Protein AF-A0A2I0D1H0-F1 (afdb_monomer_lite)

Foldseek 3Di:
DCLCVPQPVPPLVVLVVCVVVCVVVVVDDPVVSVVVSVVSNVLSDPPHPDDDDDDDDDDDD

Secondary structure (DSSP, 8-state):
-HIIIIIIIIIIHHHHTTHHHHHHTTSS-HHHHHHHHHHHHHTTSTT--------------

Radius of gyration: 15.15 Å; chains: 1; bounding box: 28×50×30 Å

pLDDT: mean 95.87, std 3.47, range [78.38, 98.31]

Sequence (61 aa):
ALVDGFTKLTFTAMVEGVGATVLEKGLMTREEWDRGIAALHRTAEEDGVFCYTFFKATARK

Structure (mmCIF, N/CA/C/O backbone):
data_AF-A0A2I0D1H0-F1
#
_entry.id   AF-A0A2I0D1H0-F1
#
loop_
_atom_site.group_PDB
_atom_site.id
_atom_site.type_symbol
_atom_site.label_atom_id
_atom_site.label_alt_id
_atom_site.label_comp_id
_atom_site.label_asym_id
_atom_site.label_entity_id
_atom_site.label_seq_i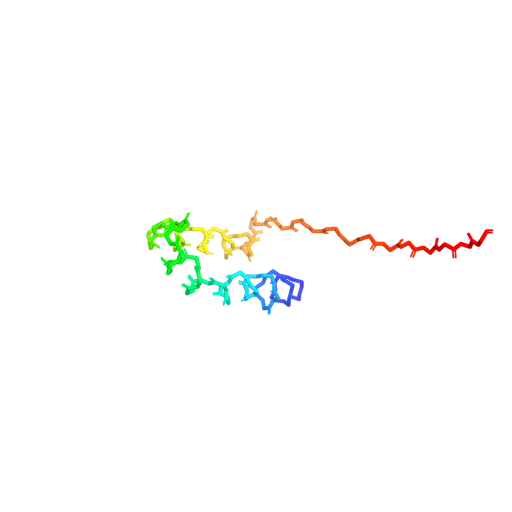d
_atom_site.pdbx_PDB_ins_code
_atom_site.Cartn_x
_atom_site.Cartn_y
_atom_site.Cartn_z
_atom_site.occupancy
_atom_site.B_iso_or_equiv
_atom_site.auth_seq_id
_atom_site.auth_comp_id
_atom_site.auth_asym_id
_atom_site.auth_atom_id
_atom_site.pdbx_PDB_model_num
ATOM 1 N N . ALA A 1 1 ? 16.609 4.206 -7.881 1.00 78.38 1 ALA A N 1
ATOM 2 C CA . A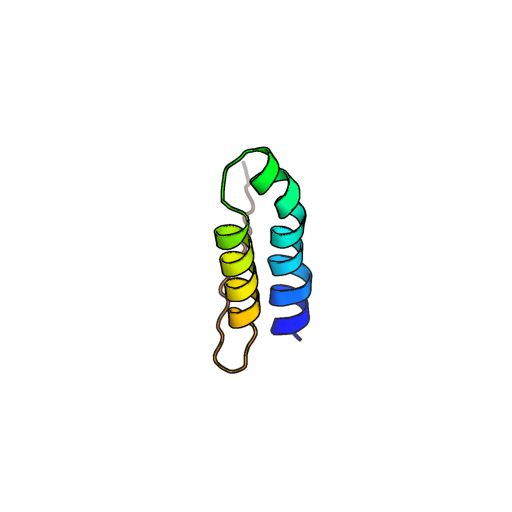LA A 1 1 ? 16.449 5.491 -7.147 1.00 78.38 1 ALA A CA 1
ATOM 3 C C . ALA A 1 1 ? 14.997 5.734 -6.720 1.00 78.38 1 ALA A C 1
ATOM 5 O O . ALA A 1 1 ? 14.714 5.522 -5.551 1.00 78.38 1 ALA A O 1
ATOM 6 N N . LEU A 1 2 ? 14.068 6.118 -7.616 1.00 88.06 2 LEU A N 1
ATOM 7 C CA . LEU A 1 2 ? 12.646 6.302 -7.248 1.00 88.06 2 LEU A CA 1
ATOM 8 C C . LEU A 1 2 ? 11.911 4.980 -6.992 1.00 88.06 2 LEU A C 1
ATOM 10 O O . LEU A 1 2 ? 11.188 4.878 -6.010 1.00 88.06 2 LEU A O 1
ATOM 14 N N . VAL A 1 3 ? 12.150 3.968 -7.828 1.00 93.12 3 VAL A N 1
ATOM 15 C CA . VAL A 1 3 ? 11.594 2.616 -7.657 1.00 93.12 3 VAL A CA 1
ATOM 16 C C . VAL A 1 3 ? 11.913 2.061 -6.263 1.00 93.12 3 VAL A C 1
ATOM 18 O O . VAL A 1 3 ? 11.013 1.683 -5.517 1.00 93.12 3 VAL A O 1
ATOM 21 N N . ASP A 1 4 ? 13.187 2.085 -5.866 1.00 93.25 4 ASP A N 1
ATOM 22 C CA . ASP A 1 4 ? 13.590 1.559 -4.558 1.00 93.25 4 ASP A CA 1
ATOM 23 C C . ASP A 1 4 ? 13.145 2.467 -3.412 1.00 93.25 4 ASP A C 1
ATOM 25 O O . ASP A 1 4 ? 12.530 1.999 -2.461 1.00 93.25 4 ASP A O 1
ATOM 29 N N . GLY A 1 5 ? 13.421 3.771 -3.494 1.00 93.50 5 GLY A N 1
ATOM 30 C CA . GLY A 1 5 ? 13.162 4.688 -2.386 1.00 93.50 5 GLY A CA 1
ATOM 31 C C . GLY A 1 5 ? 11.675 4.947 -2.154 1.00 93.50 5 GLY A C 1
ATOM 32 O O . GLY A 1 5 ? 11.205 4.876 -1.023 1.00 93.50 5 GLY A O 1
ATOM 33 N N . PHE A 1 6 ? 10.927 5.246 -3.216 1.00 93.94 6 PHE A N 1
ATOM 34 C CA . PHE A 1 6 ? 9.527 5.647 -3.117 1.00 93.94 6 PHE A CA 1
ATOM 35 C C . PHE A 1 6 ? 8.581 4.449 -3.205 1.00 93.94 6 PHE A C 1
ATOM 37 O O . PHE A 1 6 ? 7.804 4.235 -2.278 1.00 93.94 6 PHE A O 1
ATOM 44 N N . THR A 1 7 ? 8.666 3.632 -4.260 1.00 95.81 7 THR A N 1
ATOM 45 C CA . THR A 1 7 ? 7.722 2.518 -4.450 1.00 95.81 7 THR A CA 1
ATOM 46 C C . THR A 1 7 ? 7.939 1.414 -3.414 1.00 95.81 7 THR A C 1
ATOM 48 O O . THR A 1 7 ? 7.000 1.073 -2.697 1.00 95.81 7 THR A O 1
ATOM 51 N N . LYS A 1 8 ? 9.164 0.886 -3.270 1.00 95.00 8 LYS A N 1
ATOM 52 C CA . LYS A 1 8 ? 9.450 -0.244 -2.361 1.00 95.00 8 LYS A CA 1
ATOM 53 C C . LYS A 1 8 ? 9.569 0.193 -0.898 1.00 95.00 8 LYS A C 1
ATOM 55 O O . LYS A 1 8 ? 8.791 -0.238 -0.052 1.00 95.00 8 LYS A O 1
ATOM 60 N N . LEU A 1 9 ? 10.526 1.071 -0.599 1.00 96.88 9 LEU A N 1
ATOM 61 C CA . LEU A 1 9 ? 10.927 1.381 0.779 1.00 96.88 9 LEU A CA 1
ATOM 62 C C . LEU A 1 9 ? 10.037 2.408 1.488 1.00 96.88 9 LEU A C 1
ATOM 64 O O . LEU A 1 9 ? 10.151 2.555 2.701 1.00 96.88 9 LEU A O 1
ATOM 68 N N . THR A 1 10 ? 9.156 3.107 0.766 1.00 94.75 10 THR A N 1
ATOM 69 C CA . THR A 1 10 ? 8.209 4.056 1.373 1.00 94.75 10 THR A CA 1
ATOM 70 C C . THR A 1 10 ? 6.773 3.562 1.240 1.00 94.75 10 THR A C 1
ATOM 72 O O . THR A 1 10 ? 6.128 3.285 2.247 1.00 94.75 10 THR A O 1
ATOM 75 N N . PHE A 1 11 ? 6.254 3.444 0.015 1.00 95.44 11 PHE A N 1
ATOM 76 C CA . PHE A 1 11 ? 4.836 3.158 -0.204 1.00 95.44 11 PHE A CA 1
ATOM 77 C C . PHE A 1 11 ? 4.472 1.710 0.107 1.00 95.44 11 PHE A C 1
ATOM 79 O O . PHE A 1 11 ? 3.549 1.465 0.879 1.00 95.44 11 PHE A O 1
ATOM 86 N N . THR A 1 12 ? 5.212 0.752 -0.451 1.00 97.00 12 THR A N 1
ATOM 87 C CA . THR A 1 12 ? 4.936 -0.671 -0.218 1.00 97.00 12 THR A CA 1
ATOM 88 C C . THR A 1 12 ? 5.156 -1.025 1.251 1.00 97.00 12 THR A C 1
ATOM 90 O O . THR A 1 12 ? 4.261 -1.595 1.866 1.00 97.00 12 THR A O 1
ATOM 93 N N . ALA A 1 13 ? 6.253 -0.555 1.857 1.00 97.25 13 ALA A N 1
ATOM 94 C CA . ALA A 1 13 ? 6.506 -0.706 3.292 1.00 97.25 13 ALA A CA 1
ATOM 95 C C . ALA A 1 13 ? 5.387 -0.113 4.181 1.00 97.25 13 ALA A C 1
ATOM 97 O O . ALA A 1 13 ? 5.004 -0.715 5.184 1.00 97.25 13 ALA A O 1
ATOM 98 N N . MET A 1 14 ? 4.821 1.046 3.814 1.00 97.56 14 MET A N 1
ATOM 99 C CA . MET A 1 14 ? 3.686 1.646 4.531 1.00 97.56 14 MET A CA 1
ATOM 100 C C . MET A 1 14 ? 2.441 0.751 4.485 1.00 97.56 14 MET A C 1
ATOM 102 O O . MET A 1 14 ? 1.760 0.605 5.500 1.00 97.56 14 MET A O 1
ATOM 106 N N . VAL A 1 15 ? 2.144 0.149 3.328 1.00 97.31 15 VAL A N 1
ATOM 107 C CA . VAL A 1 15 ? 1.000 -0.763 3.178 1.00 97.31 15 VAL A CA 1
ATOM 108 C C . VAL A 1 15 ? 1.251 -2.070 3.929 1.00 97.31 15 VAL A C 1
ATOM 110 O O . VAL A 1 15 ? 0.383 -2.517 4.673 1.00 97.31 15 VAL A O 1
ATOM 113 N N . GLU A 1 16 ? 2.441 -2.661 3.818 1.00 97.44 16 GLU A N 1
ATOM 114 C CA . GLU A 1 16 ? 2.816 -3.869 4.567 1.00 97.44 16 GLU A CA 1
ATOM 115 C C . GLU A 1 16 ? 2.646 -3.676 6.084 1.00 97.44 16 GLU A C 1
ATOM 117 O O . GLU A 1 16 ? 2.142 -4.569 6.771 1.00 97.44 16 GLU A O 1
ATOM 122 N N . GLY A 1 17 ? 2.963 -2.480 6.594 1.00 97.38 17 GLY A N 1
ATOM 123 C CA . GLY A 1 17 ? 2.843 -2.129 8.009 1.00 97.38 17 GLY A CA 1
ATOM 124 C C . GLY A 1 17 ? 1.430 -2.229 8.597 1.00 97.38 17 GLY A C 1
ATOM 125 O O . GLY A 1 17 ? 1.300 -2.417 9.806 1.00 97.38 17 GLY A O 1
ATOM 126 N N . VAL A 1 18 ? 0.367 -2.158 7.784 1.00 97.38 18 VAL A N 1
ATOM 127 C CA . VAL A 1 18 ? -1.023 -2.289 8.272 1.00 97.38 18 VAL A CA 1
ATOM 128 C C . VAL A 1 18 ? -1.592 -3.706 8.136 1.00 97.38 18 VAL A C 1
ATOM 130 O O . VAL A 1 18 ? -2.738 -3.945 8.523 1.00 97.38 18 VAL A O 1
ATOM 133 N N . GLY A 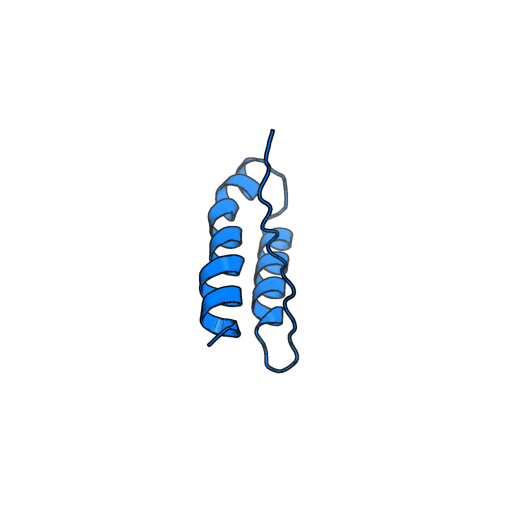1 19 ? -0.810 -4.668 7.634 1.00 97.38 19 GLY A N 1
ATOM 134 C CA . GLY A 1 19 ? -1.298 -6.013 7.310 1.00 97.38 19 GLY A CA 1
ATOM 135 C C . GLY A 1 19 ? -1.907 -6.764 8.491 1.00 97.38 19 GLY A C 1
ATOM 136 O O . GLY A 1 19 ? -2.983 -7.342 8.357 1.00 97.38 19 GLY A O 1
ATOM 137 N N . ALA A 1 20 ? -1.289 -6.695 9.673 1.00 97.25 20 ALA A N 1
ATOM 138 C CA . ALA A 1 20 ? -1.840 -7.324 10.876 1.00 97.25 20 ALA A CA 1
ATOM 139 C C . ALA A 1 20 ? -3.238 -6.777 11.217 1.00 97.25 20 ALA A C 1
ATOM 141 O O . ALA A 1 20 ? -4.160 -7.549 11.468 1.00 97.25 20 ALA A O 1
ATOM 142 N N . THR A 1 21 ? -3.420 -5.455 11.139 1.00 97.94 21 THR A N 1
ATOM 143 C CA . THR A 1 21 ? -4.710 -4.799 11.389 1.00 97.94 21 THR A CA 1
ATOM 144 C C . THR A 1 21 ? -5.767 -5.200 10.365 1.00 97.94 21 THR A C 1
ATOM 146 O O . THR A 1 21 ? -6.926 -5.393 10.728 1.00 97.94 21 THR A O 1
ATOM 149 N N . VAL A 1 22 ? -5.391 -5.334 9.093 1.00 97.81 22 VAL A N 1
ATOM 150 C CA . VAL A 1 22 ? -6.312 -5.733 8.018 1.00 97.81 22 VAL A CA 1
ATOM 151 C C . VAL A 1 22 ? -6.841 -7.149 8.236 1.00 97.81 22 VAL A C 1
ATOM 153 O O . VAL A 1 22 ? -8.048 -7.369 8.112 1.00 97.81 22 VAL A O 1
ATOM 156 N N . LEU A 1 23 ? -5.964 -8.082 8.616 1.00 97.62 23 LEU A N 1
ATOM 157 C CA . LEU A 1 23 ? -6.333 -9.474 8.879 1.00 97.62 23 LEU A CA 1
ATOM 158 C C . LEU A 1 23 ? -7.136 -9.617 10.177 1.00 97.62 23 LEU A C 1
ATOM 160 O O . LEU A 1 23 ? -8.168 -10.280 10.181 1.00 97.62 23 LEU A O 1
ATOM 164 N N . GLU A 1 24 ? -6.712 -8.958 11.260 1.00 98.00 24 GLU A N 1
ATOM 165 C CA . GLU A 1 24 ? -7.414 -8.985 12.552 1.00 98.00 24 GLU A CA 1
ATOM 166 C C . GLU A 1 24 ? -8.842 -8.440 12.434 1.00 98.00 24 GLU A C 1
ATOM 168 O O . GLU A 1 24 ? -9.779 -8.987 13.014 1.00 98.00 24 GLU A O 1
ATOM 173 N N . LYS A 1 25 ? -9.029 -7.376 11.647 1.00 98.00 25 LYS A N 1
ATOM 174 C CA . LYS A 1 25 ? -10.346 -6.777 11.410 1.00 98.00 25 LYS A CA 1
ATOM 175 C C . LYS A 1 25 ? -11.175 -7.512 10.355 1.00 98.00 25 LYS A C 1
ATOM 177 O O . LYS A 1 25 ? -12.294 -7.082 10.087 1.00 98.00 25 LYS A O 1
ATOM 182 N N . GLY A 1 26 ? -10.649 -8.578 9.749 1.00 97.25 26 GLY A N 1
ATOM 183 C CA . GLY A 1 26 ? -11.340 -9.343 8.711 1.00 97.25 26 GLY A CA 1
ATOM 184 C C . GLY A 1 26 ? -11.673 -8.522 7.462 1.00 97.25 26 GLY A C 1
ATOM 185 O O . GLY A 1 26 ? -12.664 -8.803 6.796 1.00 97.25 26 GLY A O 1
ATOM 186 N N . LEU A 1 27 ? -10.883 -7.485 7.158 1.00 97.69 27 LEU A N 1
ATOM 187 C CA . LEU A 1 27 ? -11.118 -6.617 5.998 1.00 97.69 27 LEU A CA 1
ATOM 188 C C . LEU A 1 27 ? -10.712 -7.292 4.680 1.00 97.69 27 LEU A C 1
ATOM 190 O O . LEU A 1 27 ? -11.221 -6.924 3.625 1.00 97.69 27 LEU A O 1
ATOM 194 N N . MET A 1 28 ? -9.787 -8.254 4.746 1.00 97.56 28 MET A N 1
ATOM 195 C CA . MET A 1 28 ? -9.331 -9.090 3.634 1.00 97.56 28 MET A CA 1
ATOM 196 C C . MET A 1 28 ? -8.924 -10.468 4.157 1.00 97.56 28 MET A C 1
ATOM 198 O O . MET A 1 28 ? -8.500 -10.606 5.308 1.00 97.56 28 MET A O 1
ATOM 202 N N . THR A 1 29 ? -8.990 -11.479 3.295 1.00 98.06 29 THR A N 1
ATOM 203 C CA . THR A 1 29 ? -8.342 -12.773 3.546 1.00 98.06 29 THR A CA 1
ATOM 204 C C . THR A 1 29 ? -6.817 -12.653 3.467 1.00 98.06 29 THR A C 1
ATOM 206 O O . THR A 1 29 ? -6.267 -11.703 2.897 1.00 98.06 29 THR A O 1
ATOM 209 N N . ARG A 1 30 ? -6.110 -13.643 4.024 1.00 97.44 30 ARG A N 1
ATOM 210 C CA . ARG A 1 30 ? -4.644 -13.733 3.946 1.00 97.44 30 ARG A CA 1
ATOM 211 C C . ARG A 1 30 ? -4.176 -13.749 2.493 1.00 97.44 30 ARG A C 1
ATOM 213 O O . ARG A 1 30 ? -3.254 -13.025 2.127 1.00 97.44 30 ARG A O 1
ATOM 220 N N . GLU A 1 31 ? -4.864 -14.530 1.672 1.00 98.25 31 GLU A N 1
ATOM 221 C CA . GLU A 1 31 ? -4.564 -14.742 0.265 1.00 98.25 31 GLU A CA 1
ATOM 222 C C . GLU A 1 31 ? -4.800 -13.474 -0.562 1.00 98.25 31 GLU A C 1
ATOM 224 O O . GLU A 1 31 ? -4.005 -13.157 -1.444 1.00 98.25 31 GLU A O 1
ATOM 229 N N . GLU A 1 32 ? -5.878 -12.732 -0.298 1.00 98.12 32 GLU A N 1
ATOM 230 C CA . GLU A 1 32 ? -6.133 -11.442 -0.952 1.00 98.12 32 GLU A CA 1
ATOM 231 C C . GLU A 1 32 ? -5.071 -10.408 -0.597 1.00 98.12 32 GLU A C 1
ATOM 233 O O . GLU A 1 32 ? -4.570 -9.723 -1.491 1.00 98.12 32 GLU A O 1
ATOM 238 N N . TRP A 1 33 ? -4.692 -10.333 0.681 1.00 98.19 33 TRP A N 1
ATOM 239 C CA . TRP A 1 33 ? -3.642 -9.430 1.132 1.00 98.19 33 TRP A CA 1
ATOM 240 C C . TRP A 1 33 ? -2.309 -9.727 0.448 1.00 98.19 33 TRP A C 1
ATOM 242 O O . TRP A 1 33 ? -1.684 -8.825 -0.105 1.00 98.19 33 TRP A O 1
ATOM 252 N N . ASP A 1 34 ? -1.881 -10.991 0.446 1.00 97.94 34 ASP A N 1
ATOM 253 C CA . ASP A 1 34 ? -0.603 -11.386 -0.153 1.00 97.94 34 ASP A CA 1
ATOM 254 C C . ASP A 1 34 ? -0.558 -11.104 -1.649 1.00 97.94 34 ASP A C 1
ATOM 256 O O . ASP 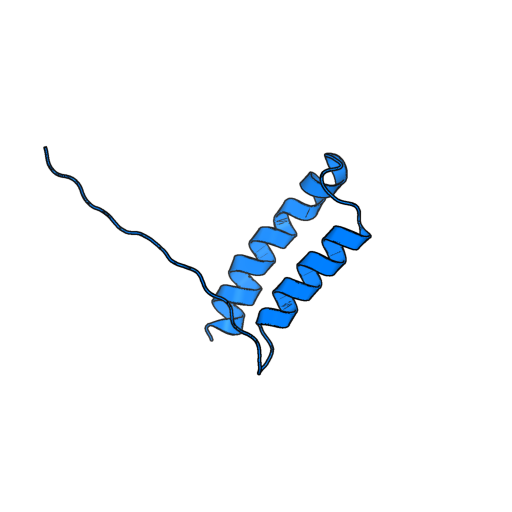A 1 34 ? 0.443 -10.590 -2.153 1.00 97.94 34 ASP A O 1
ATOM 260 N N . ARG A 1 35 ? -1.661 -11.359 -2.362 1.00 98.31 35 ARG A N 1
ATOM 261 C CA . ARG A 1 35 ? -1.772 -10.983 -3.775 1.00 98.3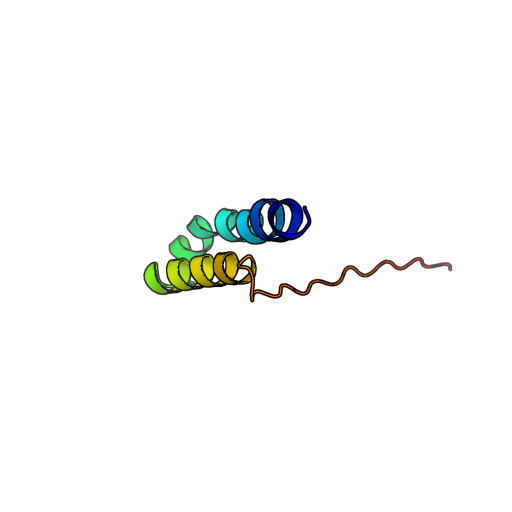1 35 ARG A CA 1
ATOM 262 C C . ARG A 1 35 ? -1.674 -9.471 -3.970 1.00 98.31 35 ARG A C 1
ATOM 264 O O . ARG A 1 35 ? -1.018 -9.035 -4.913 1.00 98.31 35 ARG A O 1
ATOM 271 N N . GLY A 1 36 ? -2.297 -8.677 -3.100 1.00 97.56 36 GLY A N 1
ATOM 272 C CA . GLY A 1 36 ? -2.234 -7.215 -3.149 1.00 97.56 36 GLY A CA 1
ATOM 273 C C . GLY A 1 36 ? -0.817 -6.676 -2.941 1.00 97.56 36 GLY A C 1
ATOM 274 O O . GLY A 1 36 ? -0.348 -5.862 -3.735 1.00 97.56 36 GLY A O 1
ATOM 275 N N . ILE A 1 37 ? -0.103 -7.176 -1.929 1.00 97.88 37 ILE A N 1
ATOM 276 C CA . ILE A 1 37 ? 1.296 -6.804 -1.674 1.00 97.88 37 ILE A CA 1
ATOM 277 C C . ILE A 1 37 ? 2.199 -7.226 -2.838 1.00 97.88 37 ILE A C 1
ATOM 279 O O . ILE A 1 37 ? 3.006 -6.426 -3.311 1.00 97.88 37 ILE A O 1
ATOM 283 N N . ALA A 1 38 ? 2.028 -8.439 -3.370 1.00 97.94 38 ALA A N 1
ATOM 284 C CA . ALA A 1 38 ? 2.780 -8.888 -4.540 1.00 97.94 38 ALA A CA 1
ATOM 285 C C . ALA A 1 38 ? 2.521 -8.000 -5.772 1.00 97.94 38 ALA A C 1
ATOM 287 O O . ALA A 1 38 ? 3.449 -7.683 -6.516 1.00 97.94 38 ALA A O 1
ATOM 288 N N . ALA A 1 39 ? 1.279 -7.550 -5.971 1.00 97.38 39 ALA A N 1
ATOM 289 C CA . ALA A 1 39 ? 0.937 -6.618 -7.040 1.00 97.38 39 ALA A CA 1
ATOM 290 C C . ALA A 1 39 ? 1.585 -5.236 -6.848 1.00 97.38 39 ALA A C 1
ATOM 292 O O . ALA A 1 39 ? 2.005 -4.636 -7.835 1.00 97.38 39 ALA A O 1
ATOM 293 N N . LEU A 1 40 ? 1.727 -4.743 -5.610 1.00 96.69 40 LEU A N 1
ATOM 294 C CA . LEU A 1 40 ? 2.474 -3.510 -5.333 1.00 96.69 40 LEU A CA 1
ATOM 295 C C . LEU A 1 40 ? 3.954 -3.655 -5.700 1.00 96.69 40 LEU A C 1
ATOM 297 O O . LEU A 1 40 ? 4.479 -2.806 -6.420 1.00 96.69 40 LEU A O 1
ATOM 301 N N . HIS A 1 41 ? 4.602 -4.754 -5.300 1.00 97.00 41 HIS A N 1
ATOM 302 C CA . HIS A 1 41 ? 5.991 -5.032 -5.689 1.00 97.00 41 HIS A CA 1
ATOM 303 C C . HIS A 1 41 ? 6.155 -5.153 -7.212 1.00 97.00 41 HIS A C 1
ATOM 305 O O . HIS A 1 41 ? 7.105 -4.600 -7.756 1.00 97.00 41 HIS A O 1
ATOM 311 N N . ARG A 1 42 ? 5.190 -5.754 -7.926 1.00 97.50 42 ARG A N 1
ATOM 312 C CA . ARG A 1 42 ? 5.173 -5.827 -9.403 1.00 97.50 42 ARG A CA 1
ATOM 313 C C . ARG A 1 42 ? 5.229 -4.443 -10.068 1.00 97.50 42 ARG A C 1
ATOM 315 O O . ARG A 1 42 ? 5.818 -4.307 -11.134 1.00 97.50 42 ARG A O 1
ATOM 322 N N . THR A 1 43 ? 4.657 -3.399 -9.458 1.00 96.62 43 THR A N 1
ATOM 323 C CA . THR A 1 43 ? 4.734 -2.028 -10.015 1.00 96.62 43 THR A CA 1
ATOM 324 C C . THR A 1 43 ? 6.154 -1.455 -10.037 1.00 96.62 43 THR A C 1
ATOM 326 O O . THR A 1 43 ? 6.384 -0.417 -10.653 1.00 96.62 43 THR A O 1
ATOM 329 N N . ALA A 1 44 ? 7.095 -2.119 -9.364 1.00 96.12 44 ALA A N 1
ATOM 330 C CA . ALA A 1 44 ? 8.495 -1.744 -9.261 1.00 96.12 44 ALA A CA 1
ATOM 331 C C . ALA A 1 44 ? 9.416 -2.539 -10.216 1.00 96.12 44 ALA A C 1
ATOM 333 O O . ALA A 1 44 ? 10.637 -2.389 -10.128 1.00 96.12 44 ALA A O 1
ATOM 334 N N . GLU A 1 45 ? 8.852 -3.385 -11.084 1.00 96.12 45 GLU A N 1
ATOM 335 C CA . GLU A 1 45 ? 9.574 -4.101 -12.146 1.00 96.12 45 GLU A CA 1
ATOM 336 C C . GLU A 1 45 ? 9.868 -3.190 -13.353 1.00 96.12 45 GLU A C 1
ATOM 338 O O . GLU A 1 45 ? 9.400 -2.053 -13.412 1.00 96.12 45 GLU A O 1
ATOM 343 N N . GLU A 1 46 ? 10.652 -3.677 -14.321 1.00 95.06 46 GLU A N 1
ATOM 344 C CA . GLU A 1 46 ? 11.124 -2.888 -15.476 1.00 95.06 46 GLU A CA 1
ATOM 345 C C . GLU A 1 46 ? 9.983 -2.296 -16.328 1.00 95.06 46 GLU A C 1
ATOM 347 O O . GLU A 1 46 ? 10.104 -1.178 -16.828 1.00 95.06 46 GLU A O 1
ATOM 352 N N . ASP A 1 47 ? 8.860 -3.010 -16.451 1.00 96.00 47 ASP A N 1
ATOM 353 C CA . ASP A 1 47 ? 7.643 -2.580 -17.152 1.00 96.00 47 ASP A CA 1
ATOM 354 C C . ASP A 1 47 ? 6.594 -1.928 -16.226 1.00 96.00 47 ASP A C 1
ATOM 356 O O . ASP A 1 47 ? 5.499 -1.566 -16.665 1.00 96.00 47 ASP A O 1
ATOM 360 N N . GLY A 1 48 ? 6.911 -1.784 -14.937 1.00 95.62 48 GLY A N 1
ATOM 361 C CA . GLY A 1 48 ? 6.009 -1.294 -13.903 1.00 95.62 48 GLY A CA 1
ATOM 362 C C . GLY A 1 48 ? 5.900 0.231 -13.848 1.00 95.62 48 GLY A C 1
ATOM 363 O O . GLY A 1 48 ? 6.861 0.968 -14.071 1.00 95.62 48 GLY A O 1
ATOM 364 N N . VAL A 1 49 ? 4.707 0.726 -13.503 1.00 95.31 49 VAL A N 1
ATOM 365 C CA . VAL A 1 49 ? 4.454 2.158 -13.287 1.00 95.31 49 VAL A CA 1
ATOM 366 C C . VAL A 1 49 ? 3.703 2.362 -11.975 1.00 95.31 49 VAL A C 1
ATOM 368 O O . VAL A 1 49 ? 2.678 1.728 -11.728 1.00 95.31 49 VAL A O 1
ATOM 371 N N . PHE A 1 50 ? 4.187 3.299 -11.155 1.00 95.44 50 PHE A N 1
ATOM 372 C CA . PHE A 1 50 ? 3.529 3.749 -9.930 1.00 95.44 50 PHE A CA 1
ATOM 373 C C . PHE A 1 50 ? 3.300 5.262 -9.987 1.00 95.44 50 PHE A C 1
ATOM 375 O O . PHE A 1 50 ? 4.243 6.034 -10.172 1.00 95.44 50 PHE A O 1
ATOM 382 N N . CYS A 1 51 ? 2.051 5.699 -9.821 1.00 95.06 51 CYS A N 1
ATOM 383 C CA . CYS A 1 51 ? 1.680 7.112 -9.852 1.00 95.06 51 CYS A CA 1
ATOM 384 C C . CYS A 1 51 ? 1.176 7.560 -8.482 1.00 95.06 51 CYS A C 1
ATOM 386 O O . CYS A 1 51 ? 0.263 6.963 -7.917 1.00 95.06 51 CYS A O 1
ATOM 388 N N . TYR A 1 52 ? 1.738 8.654 -7.977 1.00 94.94 52 TYR A N 1
ATOM 389 C CA . TYR A 1 52 ? 1.290 9.287 -6.746 1.00 94.94 52 TYR A CA 1
ATOM 390 C C . TYR A 1 52 ? 1.431 10.802 -6.858 1.00 94.94 52 TYR A C 1
ATOM 392 O O . TYR A 1 52 ? 2.383 11.300 -7.461 1.00 94.94 52 TYR A O 1
ATOM 400 N N . THR A 1 53 ? 0.495 11.5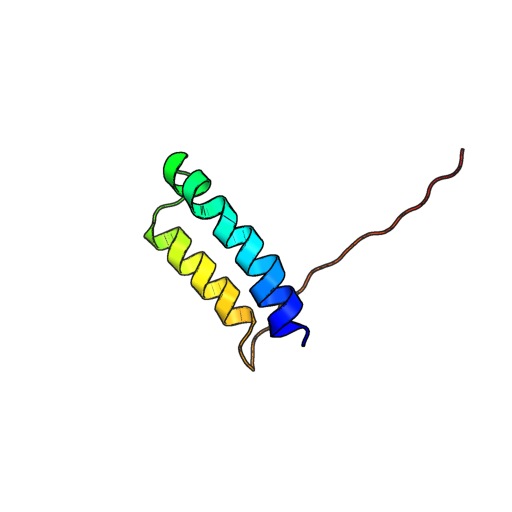50 -6.278 1.00 96.44 53 THR A N 1
ATOM 401 C CA . THR A 1 53 ? 0.471 13.012 -6.371 1.00 96.44 53 THR A CA 1
ATOM 402 C C . THR A 1 53 ? 0.360 13.627 -4.988 1.00 96.44 53 THR A C 1
ATOM 404 O O . THR A 1 53 ? -0.581 13.362 -4.245 1.00 96.44 53 THR A O 1
ATOM 407 N N . PHE A 1 54 ? 1.314 14.495 -4.662 1.00 95.56 54 PHE A N 1
ATOM 408 C CA . PHE A 1 54 ? 1.215 15.372 -3.504 1.00 95.56 54 PHE A CA 1
ATOM 409 C C . PHE A 1 54 ? 0.575 16.695 -3.916 1.00 95.56 54 PHE A C 1
ATOM 411 O O . PHE A 1 54 ? 0.918 17.263 -4.953 1.00 95.56 54 PHE A O 1
ATOM 418 N N . PHE A 1 55 ? -0.299 17.219 -3.062 1.00 96.81 55 PHE A N 1
ATOM 419 C CA . PHE A 1 55 ? -0.812 18.578 -3.184 1.00 96.81 55 PHE A CA 1
ATOM 420 C C . PHE A 1 55 ? -0.166 19.467 -2.127 1.00 96.81 55 PHE A C 1
ATOM 422 O O . PHE A 1 55 ? -0.017 19.079 -0.969 1.00 96.81 55 PHE A O 1
ATOM 429 N N . LYS A 1 56 ? 0.199 20.685 -2.527 1.00 97.19 56 LYS A N 1
ATOM 430 C CA . LYS A 1 56 ? 0.699 21.729 -1.633 1.00 97.19 56 LYS A CA 1
ATOM 431 C C . LYS A 1 56 ? -0.114 22.993 -1.869 1.00 97.19 56 LYS A C 1
ATOM 433 O O . LYS A 1 56 ? -0.173 23.479 -2.993 1.00 97.19 56 LYS A O 1
ATOM 438 N N . ALA A 1 57 ? -0.708 23.528 -0.808 1.00 96.88 57 ALA A N 1
ATOM 439 C CA . ALA A 1 57 ? -1.506 24.747 -0.852 1.00 96.88 57 ALA A CA 1
ATOM 440 C C . ALA A 1 57 ? -1.103 25.702 0.278 1.00 96.88 57 ALA A C 1
ATOM 442 O O . ALA A 1 57 ? -0.610 25.275 1.324 1.00 96.88 57 ALA A O 1
ATOM 443 N N . THR A 1 58 ? -1.314 27.001 0.066 1.00 96.75 58 THR A N 1
ATOM 444 C CA . THR A 1 58 ? -1.196 28.041 1.096 1.00 96.75 58 THR A CA 1
ATOM 445 C C . THR A 1 58 ? -2.455 28.904 1.077 1.00 96.75 58 THR A C 1
ATOM 447 O O . THR A 1 58 ? -3.080 29.071 0.033 1.00 96.75 58 THR A O 1
ATOM 450 N N . ALA A 1 59 ? -2.842 29.439 2.235 1.00 95.50 59 ALA A N 1
ATOM 451 C CA . ALA A 1 59 ? -4.005 30.312 2.369 1.00 95.50 59 ALA A CA 1
ATOM 452 C C . ALA A 1 59 ? -3.614 31.656 3.000 1.00 95.50 59 ALA A C 1
ATOM 454 O O . ALA A 1 59 ? -2.647 31.752 3.770 1.00 95.50 59 ALA A O 1
ATOM 455 N N . ARG A 1 60 ? -4.370 32.700 2.664 1.00 90.81 60 ARG A N 1
ATOM 456 C CA . ARG A 1 60 ? -4.346 34.022 3.302 1.00 90.81 60 ARG A CA 1
ATOM 457 C C . ARG A 1 60 ? -5.782 34.407 3.655 1.00 90.81 60 ARG A C 1
ATOM 459 O O . ARG A 1 60 ? -6.709 33.824 3.100 1.00 90.81 60 ARG A O 1
ATOM 466 N N . LYS A 1 61 ? -5.918 35.293 4.641 1.00 81.44 61 LYS A N 1
ATOM 467 C CA . LYS A 1 61 ? -7.215 35.737 5.156 1.00 81.44 61 LYS A CA 1
ATOM 468 C C . LYS A 1 61 ? -8.001 36.498 4.095 1.00 81.44 61 LYS A C 1
ATOM 470 O O . LYS A 1 61 ? -7.343 37.246 3.339 1.00 81.44 61 LYS A O 1
#